Protein AF-A0A924CXY4-F1 (afdb_monomer)

Mean predicted aligned error: 6.24 Å

Sequ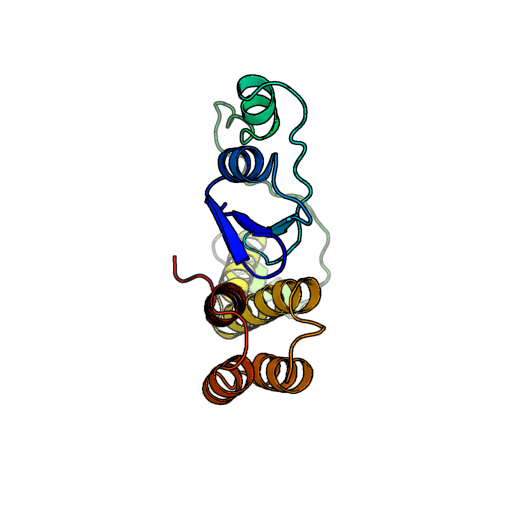ence (170 aa):
MIYTAFSGTRRIAQGTLADVALAVRSAPDVLVFAADGRVTDTDTRGSEAEIRARLAPPARGRGRPSLGVQPREVTMLPRQWDWLAQQPGGASAALRRLVDAARRSPEAEARAARETAYRFMAAIAGDLPGYEEALRALFAGDAVALVARTAGWPADVRDHALKLAKGSTE

pLDDT: mean 91.54, std 9.37, range [34.34, 98.19]

Solvent-accessible surface area (backbone atoms only — not comparable to full-atom values): 9816 Å² total; per-residue (Å²): 122,54,28,40,29,25,40,72,61,43,69,76,37,68,33,44,63,38,60,33,35,63,70,45,63,86,55,66,72,64,48,35,26,40,79,70,20,45,79,50,90,69,80,56,69,74,53,72,70,55,29,41,63,71,53,47,78,80,80,82,72,94,67,84,80,73,86,76,82,75,94,77,92,82,89,76,56,68,73,55,52,60,55,30,68,71,34,83,81,33,46,73,50,47,51,50,52,52,51,56,49,54,64,68,28,71,68,45,44,50,49,51,11,34,53,19,18,46,46,41,42,65,76,70,35,66,89,42,82,50,37,69,60,25,51,52,19,50,75,71,66,37,65,69,56,27,51,64,38,36,63,86,46,56,63,53,49,35,55,48,41,55,47,31,46,72,28,87,88,122

Secondary structure (DSSP, 8-state):
--EEEEETTEEEEEE-HHHHHHHTTT-SSEEEEPTTS-B------S-HHHHHHHHSPPP--SSSPP--PPP------HHHHHHHHTSTT-HHHHHHHHHHHHHTSHHHHHHHHHHHHHHHHHHHSTTSTTHHHHHHHHHHT-HHHHHHHHTTS-HHHHHHHHHHHT----

Structure (mmCIF, N/CA/C/O backbone):
data_AF-A0A924CXY4-F1
#
_entry.id   AF-A0A924CXY4-F1
#
loop_
_atom_site.group_PDB
_atom_site.id
_atom_site.type_symbol
_atom_site.label_atom_id
_atom_site.label_alt_id
_atom_site.label_comp_id
_atom_site.label_asym_id
_atom_site.label_entity_id
_atom_site.label_seq_id
_atom_site.pdbx_PDB_ins_code
_atom_site.Cartn_x
_atom_site.Cartn_y
_atom_site.Cartn_z
_atom_site.occupancy
_atom_site.B_iso_or_equiv
_atom_site.auth_seq_id
_atom_site.auth_comp_id
_atom_site.auth_asym_id
_atom_site.auth_atom_id
_atom_site.pdbx_PDB_model_num
ATOM 1 N N . MET A 1 1 ? -5.704 9.215 -4.678 1.00 80.69 1 MET A N 1
ATOM 2 C CA . MET A 1 1 ? -5.127 8.177 -3.799 1.00 80.69 1 MET A CA 1
ATOM 3 C C . MET A 1 1 ? -6.129 7.932 -2.689 1.00 80.69 1 MET A C 1
ATOM 5 O O . MET A 1 1 ? -6.626 8.913 -2.144 1.00 80.69 1 MET A O 1
ATOM 9 N N . ILE A 1 2 ? -6.484 6.671 -2.440 1.00 91.44 2 ILE A N 1
ATOM 10 C CA . ILE A 1 2 ? -7.460 6.292 -1.412 1.00 91.44 2 ILE A CA 1
ATOM 11 C C . ILE A 1 2 ? -6.718 6.048 -0.099 1.00 91.44 2 ILE A C 1
ATOM 13 O O . ILE A 1 2 ? -5.677 5.392 -0.088 1.00 91.44 2 ILE A O 1
ATOM 17 N N . TYR A 1 3 ? -7.280 6.564 0.987 1.00 95.38 3 TYR A N 1
ATOM 18 C CA . TYR A 1 3 ? -6.832 6.348 2.354 1.00 95.38 3 TYR A CA 1
ATOM 19 C C . TYR A 1 3 ? -7.913 5.597 3.120 1.00 95.38 3 TYR A C 1
ATOM 21 O O . TYR A 1 3 ? -9.100 5.779 2.848 1.00 95.38 3 TYR A O 1
ATOM 29 N N . THR A 1 4 ? -7.513 4.748 4.061 1.00 97.25 4 THR A N 1
ATOM 30 C CA . THR A 1 4 ? -8.434 3.987 4.914 1.00 97.25 4 THR A CA 1
ATOM 31 C C . THR A 1 4 ? -8.036 4.182 6.366 1.00 97.25 4 THR A C 1
ATOM 33 O O . THR A 1 4 ? -6.879 3.963 6.708 1.00 97.25 4 THR A O 1
ATOM 36 N N . ALA A 1 5 ? -8.976 4.589 7.212 1.00 97.25 5 ALA A N 1
ATOM 37 C CA . ALA A 1 5 ? -8.733 4.789 8.632 1.00 97.25 5 ALA A CA 1
ATOM 38 C C . ALA A 1 5 ? -9.380 3.708 9.489 1.00 97.25 5 ALA A C 1
ATOM 40 O O . ALA A 1 5 ? -10.532 3.321 9.259 1.00 97.25 5 ALA A O 1
ATOM 41 N N . PHE A 1 6 ? -8.646 3.298 10.515 1.00 97.56 6 PHE A N 1
ATOM 42 C CA . PHE A 1 6 ? -9.085 2.386 11.558 1.00 97.56 6 PHE A CA 1
ATOM 43 C C . PHE A 1 6 ? -8.958 3.056 12.924 1.00 97.56 6 PHE A C 1
ATOM 45 O O . PHE A 1 6 ? -8.001 3.788 13.148 1.00 97.56 6 PHE A O 1
ATOM 52 N N . SER A 1 7 ? -9.906 2.790 13.822 1.00 95.62 7 SER A N 1
ATOM 53 C CA . SER A 1 7 ? -9.766 3.028 15.264 1.00 95.62 7 SER A CA 1
ATOM 54 C C . SER A 1 7 ? -9.788 1.663 15.944 1.00 95.62 7 SER A C 1
ATOM 56 O O . SER A 1 7 ? -10.764 0.911 15.812 1.00 95.62 7 SER A O 1
ATOM 58 N N . GLY A 1 8 ? -8.663 1.289 16.558 1.00 94.12 8 GLY A N 1
ATOM 59 C CA . GLY A 1 8 ? -8.402 -0.101 16.931 1.00 94.12 8 GLY A CA 1
ATOM 60 C C . GLY A 1 8 ? -8.545 -1.027 15.718 1.00 94.12 8 GLY A C 1
ATOM 61 O O . GLY A 1 8 ? -7.825 -0.889 14.737 1.00 94.12 8 GLY A O 1
ATOM 62 N N . THR A 1 9 ? -9.512 -1.945 15.756 1.00 95.00 9 THR A N 1
ATOM 63 C CA . THR A 1 9 ? -9.760 -2.938 14.692 1.00 95.00 9 THR A CA 1
ATOM 64 C C . THR A 1 9 ? -10.973 -2.623 13.813 1.00 95.00 9 THR A C 1
ATOM 66 O O . THR A 1 9 ? -11.314 -3.404 12.924 1.00 95.00 9 THR A O 1
ATOM 69 N N . ARG A 1 10 ? -11.636 -1.481 14.030 1.00 95.81 10 ARG A N 1
ATOM 70 C CA . ARG A 1 10 ? -12.815 -1.064 13.264 1.00 95.81 10 ARG A CA 1
ATOM 71 C C . ARG A 1 10 ? -12.432 -0.034 12.212 1.00 95.81 10 ARG A C 1
ATOM 73 O O . ARG A 1 10 ? -11.793 0.966 12.533 1.00 95.81 10 ARG A O 1
ATOM 80 N N . ARG A 1 11 ? -12.885 -0.226 10.974 1.00 96.81 11 ARG A N 1
ATOM 81 C CA . ARG A 1 11 ? -12.736 0.770 9.909 1.00 96.81 11 ARG A CA 1
ATOM 82 C C . ARG A 1 11 ? -13.743 1.897 10.129 1.00 96.81 11 ARG A C 1
ATOM 84 O O . ARG A 1 11 ? -14.943 1.651 10.227 1.00 96.81 11 ARG A O 1
ATOM 91 N N . ILE A 1 12 ? -13.259 3.136 10.170 1.00 96.12 12 ILE A N 1
ATOM 92 C CA . ILE A 1 12 ? -14.081 4.323 10.465 1.00 96.12 12 ILE A CA 1
ATOM 93 C C . ILE A 1 12 ? -14.256 5.257 9.267 1.00 96.12 12 ILE A C 1
ATOM 95 O O . ILE A 1 12 ? -15.263 5.954 9.189 1.00 96.12 12 ILE A O 1
ATOM 99 N N . ALA A 1 13 ? -13.325 5.252 8.309 1.00 95.81 13 ALA A N 1
ATOM 100 C CA . ALA A 1 13 ? -13.436 6.057 7.095 1.00 95.81 13 ALA A CA 1
ATOM 101 C C . ALA A 1 13 ? -12.620 5.469 5.939 1.00 95.81 13 ALA A C 1
ATOM 103 O O . ALA A 1 13 ? -11.618 4.781 6.146 1.00 95.81 13 ALA A O 1
ATOM 104 N N . GLN A 1 14 ? -13.031 5.774 4.710 1.00 95.44 14 GLN A N 1
ATOM 105 C CA . GLN A 1 14 ? -12.257 5.507 3.503 1.00 95.44 14 GLN A CA 1
ATOM 106 C C . GLN A 1 14 ? -12.545 6.590 2.464 1.00 95.44 14 GLN A C 1
ATOM 108 O O . GLN A 1 14 ? -13.707 6.900 2.215 1.00 95.44 14 GLN A O 1
ATOM 113 N N . GLY A 1 15 ? -11.510 7.163 1.853 1.00 94.31 15 GLY A N 1
ATOM 114 C CA . GLY A 1 15 ? -11.694 8.245 0.888 1.00 94.31 15 GLY A CA 1
ATOM 115 C C . GLY A 1 15 ? -10.425 9.035 0.609 1.00 94.31 15 GLY A C 1
ATOM 116 O O . GLY A 1 15 ? -9.319 8.490 0.627 1.00 94.31 15 GLY A O 1
ATOM 117 N N . THR A 1 16 ? -10.586 10.326 0.322 1.00 93.88 16 THR A N 1
ATOM 118 C CA . THR A 1 16 ? -9.448 11.241 0.193 1.00 93.88 16 THR A CA 1
ATOM 119 C C . THR A 1 16 ? -8.791 11.478 1.554 1.00 93.88 16 THR A C 1
ATOM 121 O O . THR A 1 16 ? -9.417 11.278 2.595 1.00 93.88 16 THR A O 1
ATOM 124 N N . LEU A 1 17 ? -7.534 11.936 1.562 1.00 93.31 17 LEU A N 1
ATOM 125 C CA . LEU A 1 17 ? -6.828 12.228 2.813 1.00 93.31 17 LEU A CA 1
ATOM 126 C C . LEU A 1 17 ? -7.567 13.275 3.655 1.00 93.31 17 LEU A C 1
ATOM 128 O O . LEU A 1 17 ? -7.644 13.136 4.869 1.00 93.31 17 LEU A O 1
ATOM 132 N N . ALA A 1 18 ? -8.143 14.292 3.006 1.00 92.94 18 ALA A N 1
ATOM 133 C CA . ALA A 1 18 ? -8.901 15.338 3.678 1.00 92.94 18 ALA A CA 1
ATOM 134 C C . ALA A 1 18 ? -10.188 14.797 4.317 1.00 92.94 18 ALA A C 1
ATOM 136 O O . ALA A 1 18 ? -10.459 15.093 5.477 1.00 92.94 18 ALA A O 1
ATOM 137 N N . ASP A 1 19 ? -10.955 13.976 3.595 1.00 93.62 19 ASP A N 1
ATOM 138 C CA . ASP A 1 19 ? -12.204 13.415 4.129 1.00 93.62 19 ASP A CA 1
ATOM 139 C C . ASP A 1 19 ? -11.930 12.444 5.280 1.00 93.62 19 ASP A C 1
ATOM 141 O O . ASP A 1 19 ? -12.625 12.468 6.294 1.00 93.62 19 ASP A O 1
ATOM 145 N N . VAL A 1 20 ? -10.873 11.635 5.157 1.00 95.38 20 VAL A N 1
ATOM 146 C CA . VAL A 1 20 ? -10.431 10.748 6.235 1.00 95.38 20 VAL A CA 1
ATOM 147 C C . VAL A 1 20 ? -9.973 11.561 7.447 1.00 95.38 20 VAL A C 1
ATOM 149 O O . VAL A 1 20 ? -10.456 11.304 8.543 1.00 95.38 20 VAL A O 1
ATOM 152 N N . ALA A 1 21 ? -9.127 12.579 7.270 1.00 94.31 21 ALA A N 1
ATOM 153 C CA . ALA A 1 21 ? -8.660 13.431 8.367 1.00 94.31 21 ALA A CA 1
ATOM 154 C C . ALA A 1 21 ? -9.818 14.096 9.135 1.00 94.31 21 ALA A C 1
ATOM 156 O O . ALA A 1 21 ? -9.786 14.184 10.361 1.00 94.31 21 ALA A O 1
ATOM 157 N N . LEU A 1 22 ? -10.868 14.528 8.432 1.00 93.75 22 LEU A N 1
ATOM 158 C CA . LEU A 1 22 ? -12.058 15.100 9.064 1.00 93.75 22 LEU A CA 1
ATOM 159 C C . LEU A 1 22 ? -12.874 14.050 9.823 1.00 93.75 22 LEU A C 1
ATOM 161 O O . LEU A 1 22 ? -13.321 14.320 10.936 1.00 93.75 22 LEU A O 1
ATOM 165 N N . ALA A 1 23 ? -13.027 12.851 9.258 1.00 92.94 23 ALA A N 1
ATOM 166 C CA . ALA A 1 23 ? -13.777 11.764 9.881 1.00 92.94 23 ALA A CA 1
ATOM 167 C C . ALA A 1 23 ? -13.110 11.217 11.155 1.00 92.94 23 ALA A C 1
ATOM 169 O O . ALA A 1 23 ? -13.802 10.735 12.048 1.00 92.94 23 ALA A O 1
ATOM 170 N N . VAL A 1 24 ? -11.779 11.299 11.258 1.00 93.94 24 VAL A N 1
ATOM 171 C CA . VAL A 1 24 ? -11.027 10.748 12.398 1.00 93.94 24 VAL A CA 1
ATOM 172 C C . VAL A 1 24 ? -10.712 11.758 13.501 1.00 93.94 24 VAL A C 1
ATOM 174 O O . VAL A 1 24 ? -10.116 11.390 14.508 1.00 93.94 24 VAL A O 1
ATOM 177 N N . ARG A 1 25 ? -11.119 13.024 13.352 1.00 89.25 25 ARG A N 1
ATOM 178 C CA . ARG A 1 25 ? -10.709 14.138 14.230 1.00 89.25 25 ARG A CA 1
ATOM 179 C C . ARG A 1 25 ? -10.974 13.913 15.723 1.00 89.25 25 ARG A C 1
ATOM 181 O O . ARG A 1 25 ? -10.226 14.425 16.548 1.00 89.25 25 ARG A O 1
ATOM 188 N N . SER A 1 26 ? -12.038 13.192 16.068 1.00 86.81 26 SER A N 1
ATOM 189 C CA . SER A 1 26 ? -12.433 12.891 17.451 1.00 86.81 26 SER A CA 1
ATOM 190 C C . SER A 1 26 ? -12.288 11.414 17.825 1.00 86.81 26 SER A C 1
ATOM 192 O O . SER A 1 26 ? -12.698 11.023 18.917 1.00 86.81 26 SER A O 1
ATOM 194 N N . ALA A 1 27 ? -11.743 10.585 16.933 1.00 88.56 27 ALA A N 1
ATOM 195 C CA . ALA A 1 27 ? -11.574 9.164 17.190 1.00 88.56 27 ALA A CA 1
ATOM 196 C C . ALA A 1 27 ? -10.259 8.914 17.955 1.00 88.56 27 ALA A C 1
ATOM 198 O O . ALA A 1 27 ? -9.225 9.471 17.582 1.00 88.56 27 ALA A O 1
ATOM 199 N N . PRO A 1 28 ? -10.269 8.088 19.015 1.00 87.94 28 PRO A N 1
ATOM 200 C CA . PRO A 1 28 ? -9.045 7.658 19.682 1.00 87.94 28 PRO A CA 1
ATOM 201 C C . PRO A 1 28 ? -8.317 6.581 18.862 1.00 87.94 28 PRO A C 1
ATOM 203 O O . PRO A 1 28 ? -8.938 5.872 18.062 1.00 87.94 28 PRO A O 1
ATOM 206 N N . ASP A 1 29 ? -7.007 6.452 19.092 1.00 89.25 29 ASP A N 1
ATOM 207 C CA . ASP A 1 29 ? -6.158 5.350 18.607 1.00 89.25 29 ASP A CA 1
ATOM 208 C C . ASP A 1 29 ? -6.313 5.056 17.107 1.00 89.25 29 ASP A C 1
ATOM 210 O O . ASP A 1 29 ? -6.605 3.934 16.679 1.00 89.25 29 ASP A O 1
ATOM 214 N N . VAL A 1 30 ? -6.170 6.110 16.300 1.00 94.81 30 VAL A N 1
ATOM 215 C CA . VAL A 1 30 ? -6.402 6.062 14.856 1.00 94.81 30 VAL A CA 1
ATOM 216 C C . VAL A 1 30 ? -5.133 5.694 14.098 1.00 94.81 30 VAL A C 1
ATOM 218 O O . VAL A 1 30 ? -4.092 6.328 14.258 1.00 94.81 30 VAL A O 1
ATOM 221 N N . LEU A 1 31 ? -5.263 4.745 13.172 1.00 96.56 31 LEU A N 1
ATOM 222 C CA . LEU A 1 31 ? -4.282 4.483 12.123 1.00 96.56 31 LEU A CA 1
ATOM 223 C C . LEU A 1 31 ? -4.883 4.815 10.757 1.00 96.56 31 LEU A C 1
ATOM 225 O O . LEU A 1 31 ? -5.909 4.253 10.364 1.00 96.56 31 LEU A O 1
ATOM 229 N N . VAL A 1 32 ? -4.232 5.712 10.014 1.00 96.94 32 VAL A N 1
ATOM 230 C CA . VAL A 1 32 ? -4.603 6.056 8.636 1.00 96.94 32 VAL A CA 1
ATOM 231 C C . VAL A 1 32 ? -3.628 5.391 7.676 1.00 96.94 32 VAL A C 1
ATOM 233 O O . VAL A 1 32 ? -2.440 5.694 7.684 1.00 96.94 32 VAL A O 1
ATOM 236 N N . PHE A 1 33 ? -4.126 4.507 6.820 1.00 96.94 33 PHE A N 1
ATOM 2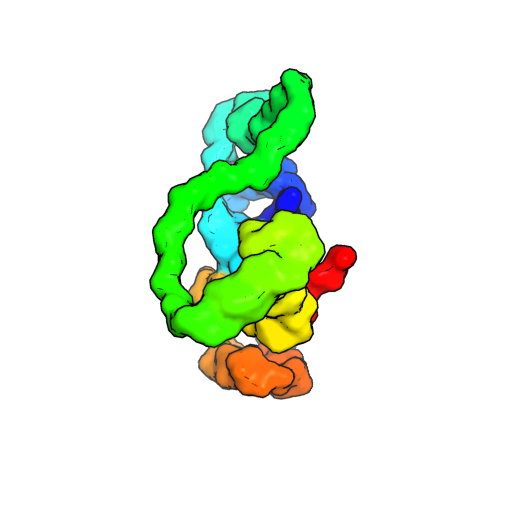37 C CA . PHE A 1 33 ? -3.333 3.795 5.824 1.00 96.94 33 PHE A CA 1
ATOM 238 C C . PHE A 1 33 ? -3.484 4.431 4.445 1.00 96.94 33 PHE A C 1
ATOM 240 O O . PHE A 1 33 ? -4.604 4.651 3.972 1.00 96.94 33 PHE A O 1
ATOM 247 N N . ALA A 1 34 ? -2.360 4.687 3.779 1.00 95.12 34 ALA A N 1
ATOM 248 C CA . ALA A 1 34 ? -2.322 4.988 2.355 1.00 95.12 34 ALA A CA 1
ATOM 249 C C . ALA A 1 34 ? -2.515 3.712 1.517 1.00 95.12 34 ALA A C 1
ATOM 251 O O . ALA A 1 34 ? -2.421 2.589 2.015 1.00 95.12 34 ALA A O 1
ATOM 252 N N . ALA A 1 35 ? -2.744 3.881 0.213 1.00 92.00 35 ALA A N 1
ATOM 253 C CA . ALA A 1 35 ? -2.969 2.768 -0.713 1.00 92.00 35 ALA A CA 1
ATOM 254 C C . ALA A 1 35 ? -1.800 1.762 -0.793 1.00 92.00 35 ALA A C 1
ATOM 256 O O . ALA A 1 35 ? -2.009 0.621 -1.188 1.00 92.00 35 ALA A O 1
ATOM 257 N N . ASP A 1 36 ? -0.581 2.160 -0.417 1.00 91.62 36 ASP A N 1
ATOM 258 C CA . ASP A 1 36 ? 0.603 1.293 -0.386 1.00 91.62 36 ASP A CA 1
ATOM 259 C C . ASP A 1 36 ? 0.786 0.539 0.948 1.00 91.62 36 ASP A C 1
ATOM 261 O O . ASP A 1 36 ? 1.785 -0.172 1.122 1.00 91.62 36 ASP A O 1
ATOM 265 N N . GLY A 1 37 ? -0.167 0.681 1.877 1.00 92.44 37 GLY A N 1
ATOM 266 C CA . GLY A 1 37 ? -0.178 0.041 3.191 1.00 92.44 37 GLY A CA 1
ATOM 267 C C . GLY A 1 37 ? 0.626 0.783 4.257 1.00 92.44 37 GLY A C 1
ATOM 268 O O . GLY A 1 37 ? 0.712 0.301 5.383 1.00 92.44 37 GLY A O 1
ATOM 269 N N . ARG A 1 38 ? 1.235 1.937 3.943 1.00 94.94 38 ARG A N 1
ATOM 270 C CA . ARG A 1 38 ? 1.953 2.740 4.943 1.00 94.94 38 ARG A CA 1
ATOM 271 C C . ARG A 1 38 ? 0.989 3.541 5.807 1.00 94.94 38 ARG A C 1
ATOM 273 O O . ARG A 1 38 ? 0.040 4.142 5.300 1.00 94.94 38 ARG A O 1
ATOM 280 N N . VAL A 1 39 ? 1.294 3.609 7.100 1.00 95.75 39 VAL A N 1
ATOM 281 C CA . VAL A 1 39 ? 0.632 4.537 8.017 1.00 95.75 39 VAL A CA 1
ATOM 282 C C . VAL A 1 39 ? 1.056 5.964 7.664 1.00 95.75 39 VAL A C 1
ATOM 284 O O . VAL A 1 39 ? 2.235 6.236 7.442 1.00 95.75 39 VAL A O 1
ATOM 287 N N . THR A 1 40 ? 0.081 6.859 7.568 1.00 93.56 40 THR A N 1
ATOM 288 C CA . THR A 1 40 ? 0.249 8.280 7.259 1.00 93.56 40 THR A CA 1
ATOM 289 C C . THR A 1 40 ? -0.238 9.099 8.444 1.00 93.56 40 THR A C 1
ATOM 291 O O . T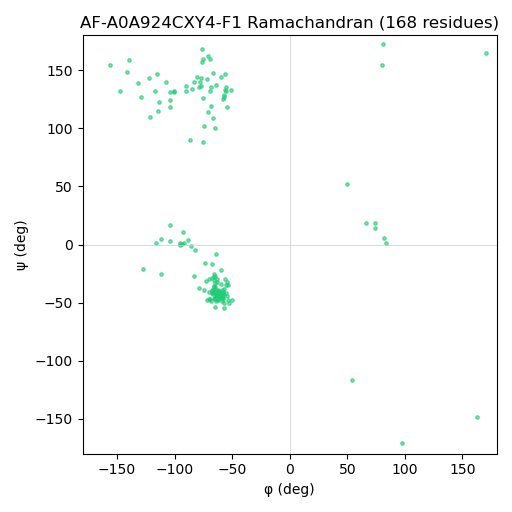HR A 1 40 ? -1.337 8.863 8.936 1.00 93.56 40 THR A O 1
ATOM 294 N N . ASP A 1 41 ? 0.559 10.071 8.879 1.00 88.94 41 ASP A N 1
ATOM 295 C CA . ASP A 1 41 ? 0.125 11.037 9.887 1.00 88.94 41 ASP A CA 1
ATOM 296 C C . ASP A 1 41 ? -0.804 12.086 9.256 1.00 88.94 41 ASP A C 1
ATOM 298 O O . ASP A 1 41 ? -0.550 12.588 8.154 1.00 88.94 41 ASP A O 1
ATOM 302 N N . THR A 1 42 ? -1.894 12.410 9.945 1.00 87.00 42 THR A N 1
ATOM 303 C CA . THR A 1 42 ? -2.898 13.373 9.489 1.00 87.00 42 THR A CA 1
ATOM 304 C C . THR A 1 42 ? -3.039 14.499 10.496 1.00 87.00 42 THR A C 1
ATOM 306 O O . THR A 1 42 ? -3.618 14.315 11.564 1.00 87.00 42 THR A O 1
ATOM 309 N N . ASP A 1 43 ? -2.579 15.695 10.123 1.00 87.62 43 ASP A N 1
ATOM 310 C CA . ASP A 1 43 ? -2.759 16.891 10.947 1.00 87.62 43 ASP A CA 1
ATOM 311 C C . ASP A 1 43 ? -4.214 17.385 10.885 1.00 87.62 43 ASP A C 1
ATOM 313 O O . ASP A 1 43 ? -4.629 18.049 9.927 1.00 87.62 43 ASP A O 1
ATOM 317 N N . THR A 1 44 ? -4.976 17.078 11.936 1.00 89.44 44 THR A N 1
ATOM 318 C CA . THR A 1 44 ? -6.393 17.435 12.110 1.00 89.44 44 THR A CA 1
ATOM 319 C C . THR A 1 44 ? -6.606 18.751 12.873 1.00 89.44 44 THR A C 1
ATOM 321 O O . THR A 1 44 ? -7.734 19.077 13.265 1.00 89.44 44 THR A O 1
ATOM 324 N N . ARG A 1 45 ? -5.542 19.538 13.098 1.00 88.44 45 ARG A N 1
ATOM 325 C CA . ARG A 1 45 ? -5.629 20.825 13.802 1.00 88.44 45 ARG A CA 1
ATOM 326 C C . ARG A 1 45 ? -6.204 21.919 12.904 1.00 88.44 45 ARG A C 1
ATOM 328 O O . ARG A 1 45 ? -5.862 22.021 11.720 1.00 88.44 45 ARG A O 1
ATOM 335 N N . GLY A 1 46 ? -7.002 22.785 13.526 1.00 91.69 46 GLY A N 1
ATOM 336 C CA . GLY A 1 46 ? -7.680 23.909 12.880 1.00 91.69 46 GLY A CA 1
ATOM 337 C C . GLY A 1 46 ? -9.134 23.612 12.511 1.00 91.69 46 GLY A C 1
ATOM 338 O O . GLY A 1 46 ? -9.716 22.606 12.929 1.00 91.69 46 GLY A O 1
ATOM 339 N N . SER A 1 47 ? -9.722 24.536 11.763 1.00 92.75 47 SER A N 1
ATOM 340 C CA . SER A 1 47 ? -11.041 24.433 11.141 1.00 92.75 47 SER A CA 1
ATOM 341 C C . SER A 1 47 ? -11.044 23.438 9.976 1.00 92.75 47 SER A C 1
ATOM 343 O O . SER A 1 47 ? -10.002 23.109 9.408 1.00 92.75 47 SER A O 1
ATOM 345 N N . GLU A 1 48 ? -12.231 22.983 9.568 1.00 92.06 48 GLU A N 1
ATOM 346 C CA . GLU A 1 48 ? -12.376 22.101 8.403 1.00 92.06 48 GLU A CA 1
ATOM 347 C C . GLU A 1 48 ? -11.759 22.710 7.133 1.00 92.06 48 GLU A C 1
ATOM 349 O O . GLU A 1 48 ? -11.068 22.016 6.387 1.00 92.06 48 GLU A O 1
ATOM 354 N N . ALA A 1 49 ? -11.953 24.013 6.912 1.00 92.00 49 ALA A N 1
ATOM 355 C CA . ALA A 1 49 ? -11.398 24.712 5.757 1.00 92.00 49 ALA A CA 1
ATOM 356 C C . ALA A 1 49 ? -9.859 24.681 5.748 1.00 92.00 49 ALA A C 1
ATOM 358 O O . ALA A 1 49 ? -9.255 24.424 4.706 1.00 92.00 49 ALA A O 1
ATOM 359 N N . GLU A 1 50 ? -9.223 24.880 6.906 1.00 92.38 50 GLU A N 1
ATOM 360 C CA . GLU A 1 50 ? -7.761 24.831 7.043 1.00 92.38 50 GLU A CA 1
ATOM 361 C C . GLU A 1 50 ? -7.211 23.420 6.811 1.00 92.38 50 GLU A C 1
ATOM 363 O O . GLU A 1 50 ? -6.205 23.257 6.120 1.00 92.38 50 GLU A O 1
ATOM 368 N N . ILE A 1 51 ? -7.891 22.393 7.332 1.00 92.19 51 ILE A N 1
ATOM 369 C CA . ILE A 1 51 ? -7.520 20.987 7.119 1.00 92.19 51 ILE A CA 1
ATOM 370 C C . ILE A 1 51 ? -7.606 20.638 5.629 1.00 92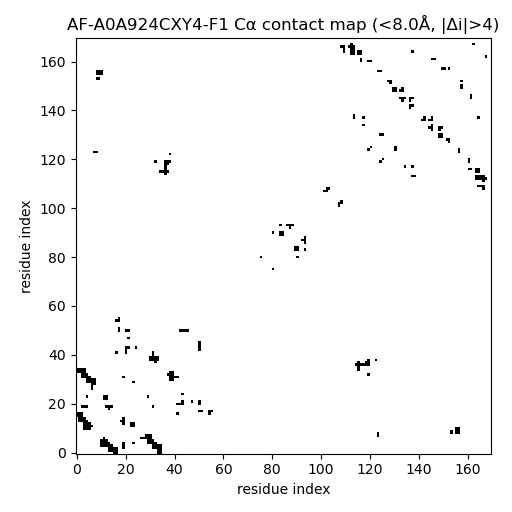.19 51 ILE A C 1
ATOM 372 O O . ILE A 1 51 ? -6.659 20.091 5.061 1.00 92.19 51 ILE A O 1
ATOM 376 N N . ARG A 1 52 ? -8.712 20.998 4.965 1.00 92.25 52 ARG A N 1
ATOM 377 C CA . ARG A 1 52 ? -8.896 20.745 3.528 1.00 92.25 52 ARG A CA 1
ATOM 378 C C . ARG A 1 52 ? -7.851 21.466 2.684 1.00 92.25 52 ARG A C 1
ATOM 380 O O . ARG A 1 52 ? -7.318 20.858 1.764 1.00 92.25 52 ARG A O 1
ATOM 387 N N . ALA A 1 53 ? -7.531 22.719 3.003 1.00 89.81 53 ALA A N 1
ATOM 388 C CA . 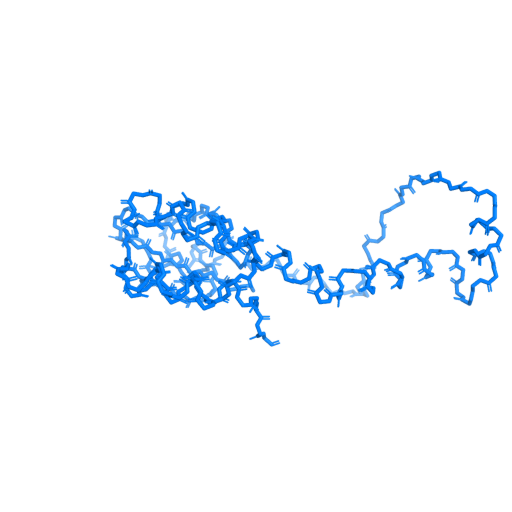ALA A 1 53 ? -6.501 23.473 2.292 1.00 89.81 53 ALA A CA 1
ATOM 389 C C . ALA A 1 53 ? -5.110 22.836 2.443 1.00 89.81 53 ALA A C 1
ATOM 391 O O . ALA A 1 53 ? -4.373 22.736 1.464 1.00 89.81 53 ALA A O 1
ATOM 392 N N . ARG A 1 54 ? -4.767 22.356 3.647 1.00 90.94 54 ARG A N 1
ATOM 393 C CA . ARG A 1 54 ? -3.479 21.704 3.941 1.00 90.94 54 ARG A CA 1
ATOM 394 C C . ARG A 1 54 ? -3.321 20.356 3.239 1.00 90.94 54 ARG A C 1
ATOM 396 O O . ARG A 1 54 ? -2.229 20.026 2.790 1.00 90.94 54 ARG A O 1
ATOM 403 N N . LEU A 1 55 ? -4.399 19.577 3.176 1.00 90.19 55 LEU A N 1
ATOM 404 C CA . LEU A 1 55 ? -4.401 18.216 2.631 1.00 90.19 55 LEU A CA 1
ATOM 405 C C . LEU A 1 55 ? -4.824 18.159 1.156 1.00 90.19 55 LEU A C 1
ATOM 407 O O . LEU A 1 55 ? -4.906 17.072 0.578 1.00 90.19 55 LEU A O 1
ATOM 411 N N . ALA A 1 56 ? -5.100 19.310 0.536 1.00 83.62 56 ALA A N 1
ATOM 412 C CA . ALA A 1 56 ? -5.415 19.382 -0.878 1.00 83.62 56 ALA A CA 1
ATOM 413 C C . ALA A 1 56 ? -4.201 18.941 -1.713 1.00 83.62 56 ALA A C 1
ATOM 415 O O . ALA A 1 56 ? -3.067 19.339 -1.428 1.00 83.62 56 ALA A O 1
ATOM 416 N N . PRO A 1 57 ? -4.408 18.143 -2.775 1.00 75.81 57 PRO A N 1
ATOM 417 C CA . PRO A 1 57 ? -3.330 17.833 -3.696 1.00 75.81 57 PRO A CA 1
ATOM 418 C C . PRO A 1 57 ? -2.799 19.133 -4.323 1.00 75.81 57 PRO A C 1
ATOM 420 O O . PRO A 1 57 ? -3.588 20.042 -4.604 1.00 75.81 57 PRO A O 1
ATOM 423 N N . PRO A 1 58 ? -1.483 19.229 -4.583 1.00 73.62 58 PRO A N 1
ATOM 424 C CA . PRO A 1 58 ? -0.908 20.419 -5.189 1.00 73.62 58 PRO A CA 1
ATOM 425 C C . PRO A 1 58 ? -1.602 20.714 -6.522 1.00 73.62 58 PRO A C 1
ATOM 427 O O . PRO A 1 58 ? -1.800 19.817 -7.350 1.00 73.62 58 PRO A O 1
ATOM 430 N N . ALA A 1 59 ? -1.978 21.977 -6.728 1.00 71.81 59 ALA A N 1
ATOM 431 C CA . ALA A 1 59 ? -2.604 22.409 -7.968 1.00 71.81 59 ALA A CA 1
ATOM 432 C C . ALA A 1 59 ? -1.672 22.090 -9.148 1.00 71.81 59 ALA A C 1
ATOM 434 O O . ALA A 1 59 ? -0.508 22.495 -9.169 1.00 71.81 59 ALA A O 1
ATOM 435 N N . ARG A 1 60 ? -2.174 21.351 -10.144 1.00 69.06 60 ARG A N 1
ATOM 436 C CA . ARG A 1 60 ? -1.418 21.078 -11.372 1.00 69.06 60 ARG A CA 1
ATOM 437 C C . ARG A 1 60 ? -1.237 22.402 -12.117 1.00 69.06 60 ARG A C 1
ATOM 439 O O . ARG A 1 60 ? -2.205 22.956 -12.633 1.00 69.06 60 ARG A O 1
ATOM 446 N N . GLY A 1 61 ? -0.011 22.924 -12.133 1.00 69.38 61 GLY A N 1
ATOM 447 C CA . GLY A 1 61 ? 0.327 24.149 -12.858 1.00 69.38 61 GLY A CA 1
ATOM 448 C C . GLY A 1 61 ? -0.028 24.044 -14.345 1.00 69.38 61 GLY A C 1
ATOM 449 O O . GLY A 1 61 ? 0.035 22.967 -14.939 1.00 69.38 61 GLY A O 1
ATOM 450 N N . ARG A 1 62 ? -0.419 25.168 -14.956 1.00 63.44 62 ARG A N 1
ATOM 451 C CA . ARG A 1 62 ? -0.736 25.240 -16.390 1.00 63.44 62 ARG A CA 1
ATOM 452 C C . ARG A 1 62 ? 0.565 25.117 -17.196 1.00 63.44 62 ARG A C 1
ATOM 454 O O . ARG A 1 62 ? 1.411 26.000 -17.121 1.00 63.44 62 ARG A O 1
ATOM 461 N N . GLY A 1 63 ? 0.727 24.031 -17.952 1.00 73.31 63 GLY A N 1
ATOM 462 C CA . GLY A 1 63 ? 1.888 23.802 -18.819 1.00 73.31 63 GLY A CA 1
ATOM 463 C C . GLY A 1 63 ? 1.937 22.381 -19.386 1.00 73.31 63 GLY A C 1
ATOM 464 O O . GLY A 1 63 ? 1.237 21.491 -18.901 1.00 73.31 63 GLY A O 1
ATOM 465 N N . ARG A 1 64 ? 2.766 22.156 -20.419 1.00 72.44 64 ARG A N 1
ATOM 466 C CA . ARG A 1 64 ? 3.061 20.799 -20.915 1.00 72.44 64 ARG A CA 1
ATOM 467 C C . ARG A 1 64 ? 3.618 19.985 -19.741 1.00 72.44 64 ARG A C 1
ATOM 469 O O . ARG A 1 64 ? 4.589 20.444 -19.138 1.00 72.44 64 ARG A O 1
ATOM 476 N N . PRO A 1 65 ? 3.058 18.804 -19.419 1.00 68.06 65 PRO A N 1
ATOM 477 C CA . PRO A 1 65 ? 3.597 17.971 -18.357 1.00 68.06 65 PRO A CA 1
ATOM 478 C C . PRO A 1 65 ? 5.078 17.712 -18.626 1.00 68.06 65 PRO A C 1
ATOM 480 O O . PRO A 1 65 ? 5.443 17.157 -19.665 1.00 68.06 65 PRO A O 1
ATOM 483 N N . SER A 1 66 ? 5.935 18.156 -17.707 1.00 63.66 66 SER A N 1
ATOM 484 C CA . SER A 1 66 ? 7.318 17.699 -17.676 1.00 63.66 66 SER A CA 1
ATOM 485 C C . SER A 1 66 ? 7.279 16.172 -17.589 1.00 63.66 66 SER A C 1
ATOM 487 O O . SER A 1 66 ? 6.538 15.615 -16.779 1.00 63.66 66 SER A O 1
ATOM 489 N N . LEU A 1 67 ? 8.066 15.482 -18.421 1.00 67.19 67 LEU A N 1
ATOM 490 C CA . LEU A 1 67 ? 8.207 14.024 -18.321 1.00 67.19 67 LEU A CA 1
ATOM 491 C C . LEU A 1 67 ? 8.850 13.592 -16.988 1.00 67.19 67 LEU A C 1
ATOM 493 O O . LEU A 1 67 ? 8.917 12.398 -16.717 1.00 67.19 67 LEU A O 1
ATOM 497 N N . GLY A 1 68 ? 9.348 14.535 -16.178 1.00 77.12 68 GLY A N 1
ATOM 498 C CA . GLY A 1 68 ? 9.965 14.255 -14.884 1.00 77.12 68 GLY A CA 1
ATOM 499 C C . GLY A 1 68 ? 11.274 13.471 -14.983 1.00 77.12 68 GLY A C 1
ATOM 500 O O . GLY A 1 68 ? 11.682 12.859 -14.000 1.00 77.12 68 GLY A O 1
ATOM 501 N N . VAL A 1 69 ? 11.922 13.447 -16.157 1.00 79.56 69 VAL A N 1
ATOM 502 C CA . VAL A 1 69 ? 13.151 12.670 -16.368 1.00 79.56 69 VAL A CA 1
ATOM 503 C C . VAL A 1 69 ? 14.284 13.290 -15.560 1.00 79.56 69 VAL A C 1
ATOM 505 O O . VAL A 1 69 ? 14.660 14.436 -15.793 1.00 79.56 69 VAL A O 1
ATOM 508 N N . GLN A 1 70 ? 14.841 12.518 -14.631 1.00 85.19 70 GLN A N 1
ATOM 509 C CA . GLN A 1 70 ? 16.071 12.861 -13.924 1.00 85.19 70 GLN A CA 1
ATOM 510 C C . GLN A 1 70 ? 17.215 12.022 -14.504 1.00 85.19 70 GLN A C 1
ATOM 512 O O . GLN A 1 70 ? 17.094 10.793 -14.519 1.00 85.19 70 GLN A O 1
ATOM 517 N N . PRO A 1 71 ? 18.309 12.635 -14.988 1.00 83.56 71 PRO A N 1
ATOM 518 C CA . PRO A 1 71 ? 19.455 11.877 -15.468 1.00 83.56 71 PRO A CA 1
ATOM 519 C C . PRO A 1 71 ? 20.148 11.169 -14.297 1.00 83.56 71 PRO A C 1
ATOM 521 O O . PRO A 1 71 ? 20.354 11.744 -13.227 1.00 83.56 71 PRO A O 1
ATOM 524 N N . ARG A 1 72 ? 20.486 9.897 -14.508 1.00 86.56 72 ARG A N 1
ATOM 525 C CA . ARG A 1 72 ? 21.270 9.048 -13.604 1.00 86.56 72 ARG A CA 1
ATOM 526 C C . ARG A 1 72 ? 22.204 8.193 -14.458 1.00 86.56 72 ARG A C 1
ATOM 528 O O . ARG A 1 72 ? 21.847 7.840 -15.581 1.00 86.56 72 ARG A O 1
ATOM 535 N N . GLU A 1 73 ? 23.375 7.864 -13.930 1.00 93.31 73 GLU A N 1
ATOM 536 C CA . GLU A 1 73 ? 24.342 7.003 -14.614 1.00 93.31 73 GLU A CA 1
ATOM 537 C C . GLU A 1 73 ? 24.003 5.521 -14.401 1.00 93.31 73 GLU A C 1
ATOM 539 O O . GLU A 1 73 ? 23.603 5.113 -13.310 1.00 93.31 73 GLU A O 1
ATOM 544 N N . VAL A 1 74 ? 24.158 4.713 -15.454 1.00 92.44 74 VAL A N 1
ATOM 545 C CA . VAL A 1 74 ? 24.002 3.252 -15.415 1.00 92.44 74 VAL A CA 1
ATOM 546 C C . VAL A 1 74 ? 25.189 2.597 -16.109 1.00 92.44 74 VAL A C 1
ATOM 548 O O . VAL A 1 74 ? 25.634 3.053 -17.160 1.00 92.44 74 VAL A O 1
ATOM 551 N N . THR A 1 75 ? 25.695 1.512 -15.529 1.00 95.00 75 THR A N 1
ATOM 552 C CA . THR A 1 75 ? 26.757 0.699 -16.136 1.00 95.00 75 THR A CA 1
ATOM 553 C C . THR A 1 75 ? 26.144 -0.573 -16.705 1.00 95.00 75 THR A C 1
ATOM 555 O O . THR A 1 75 ? 25.367 -1.243 -16.028 1.00 95.00 75 THR A O 1
ATOM 558 N N . MET A 1 76 ? 26.477 -0.904 -17.953 1.00 96.06 76 MET A N 1
ATOM 559 C CA . MET A 1 76 ? 25.936 -2.061 -18.670 1.00 96.06 76 MET A CA 1
ATOM 560 C C . MET A 1 76 ? 27.033 -2.752 -19.481 1.00 96.06 76 MET A C 1
ATOM 562 O O . MET A 1 76 ? 28.058 -2.152 -19.805 1.00 96.06 76 MET A O 1
ATOM 566 N N . LEU A 1 77 ? 26.811 -4.022 -19.818 1.00 97.81 77 LEU A N 1
ATOM 567 C CA . LEU A 1 77 ? 27.719 -4.785 -20.673 1.00 97.81 77 LEU A CA 1
ATOM 568 C C . LEU A 1 77 ? 27.722 -4.213 -22.103 1.00 97.81 77 LEU A C 1
ATOM 570 O O . LEU A 1 77 ? 26.656 -3.812 -22.574 1.00 97.81 77 LEU A O 1
ATOM 574 N N . PRO A 1 78 ? 28.849 -4.272 -22.843 1.00 97.25 78 PRO A N 1
ATOM 575 C CA . PRO A 1 78 ? 28.924 -3.773 -24.222 1.00 97.25 78 PRO A CA 1
ATOM 576 C C . PRO A 1 78 ? 27.789 -4.290 -25.119 1.00 97.25 78 PRO A C 1
ATOM 578 O O . PRO A 1 78 ? 27.044 -3.503 -25.689 1.00 97.25 78 PRO A O 1
ATOM 581 N N . ARG A 1 79 ? 27.524 -5.605 -25.089 1.00 97.56 79 ARG A N 1
ATOM 582 C CA . ARG A 1 79 ? 26.420 -6.236 -25.839 1.00 97.56 79 ARG A CA 1
ATOM 583 C C . ARG A 1 79 ? 25.030 -5.649 -25.547 1.00 97.56 79 ARG A C 1
ATOM 585 O O . ARG A 1 79 ? 24.139 -5.710 -26.387 1.00 97.56 79 ARG A O 1
ATOM 592 N N . GLN A 1 80 ? 24.813 -5.136 -24.335 1.00 97.12 80 GLN A N 1
ATOM 593 C CA . GLN A 1 80 ? 23.541 -4.522 -23.951 1.00 97.12 80 GLN A CA 1
ATOM 594 C C . GLN A 1 80 ? 23.437 -3.105 -24.515 1.00 97.12 80 GLN A C 1
ATOM 596 O O . GLN A 1 80 ? 22.363 -2.718 -24.968 1.00 97.12 80 GLN A O 1
ATOM 601 N N . TRP A 1 81 ? 24.546 -2.360 -24.537 1.00 96.19 81 TRP A N 1
ATOM 602 C CA . TRP A 1 81 ? 24.611 -1.068 -25.215 1.00 96.19 81 TRP A CA 1
ATOM 603 C C . TRP A 1 81 ? 24.395 -1.206 -26.719 1.00 96.19 81 TRP A C 1
ATOM 605 O O . TRP A 1 81 ? 23.579 -0.467 -27.268 1.00 96.19 81 TRP A O 1
ATOM 615 N N . ASP A 1 82 ? 25.025 -2.197 -27.353 1.00 96.69 82 ASP A N 1
ATOM 616 C CA . ASP A 1 82 ? 24.840 -2.480 -28.781 1.00 96.69 82 ASP A CA 1
ATOM 617 C C . ASP A 1 82 ? 23.369 -2.762 -29.106 1.00 96.69 82 ASP A C 1
ATOM 619 O O . ASP A 1 82 ? 22.827 -2.256 -30.091 1.00 96.69 82 ASP A O 1
ATOM 623 N N . TRP A 1 83 ? 22.690 -3.537 -28.255 1.00 96.75 83 TRP A N 1
ATOM 624 C CA . TRP A 1 83 ? 21.262 -3.809 -28.405 1.00 96.75 83 TRP A CA 1
ATOM 625 C C . TRP A 1 83 ? 20.395 -2.561 -28.174 1.00 96.75 83 TRP A C 1
ATOM 627 O O . TRP A 1 83 ? 19.446 -2.329 -28.927 1.00 96.75 83 TRP A O 1
ATOM 637 N N . LEU A 1 84 ? 20.711 -1.740 -27.162 1.00 96.69 84 LEU A N 1
ATOM 638 C CA . LEU A 1 84 ? 19.988 -0.499 -26.855 1.00 96.69 84 LEU A CA 1
ATOM 639 C C . LEU A 1 84 ? 20.118 0.546 -27.970 1.00 96.69 84 LEU A C 1
ATOM 641 O O . LEU A 1 84 ? 19.151 1.259 -28.247 1.00 96.69 84 LEU A O 1
ATOM 645 N N . ALA A 1 85 ? 21.282 0.626 -28.618 1.00 94.25 85 ALA A N 1
ATOM 646 C CA . ALA A 1 85 ? 21.543 1.537 -29.731 1.00 94.25 85 ALA A CA 1
ATOM 647 C C . ALA A 1 85 ? 20.685 1.223 -30.970 1.00 94.25 85 ALA A C 1
ATOM 649 O O . ALA A 1 85 ? 20.347 2.126 -31.729 1.00 94.25 85 ALA A O 1
ATOM 650 N N . GLN A 1 86 ? 20.280 -0.038 -31.141 1.00 96.00 86 GLN A N 1
ATOM 651 C CA . GLN A 1 86 ? 19.428 -0.487 -32.249 1.00 96.00 86 GLN A CA 1
ATOM 652 C C . GLN A 1 86 ? 17.928 -0.243 -32.003 1.00 96.00 86 GLN A C 1
ATOM 654 O O . GLN A 1 86 ? 17.106 -0.503 -32.882 1.00 96.00 86 GLN A O 1
ATOM 659 N N . GLN A 1 87 ? 17.532 0.239 -30.818 1.00 96.94 87 GLN A N 1
ATOM 660 C CA . GLN A 1 87 ? 16.120 0.380 -30.470 1.00 96.94 87 GLN A CA 1
ATOM 661 C C . GLN A 1 87 ? 15.477 1.623 -31.107 1.00 96.94 87 GLN A C 1
ATOM 663 O O . GLN A 1 87 ? 16.010 2.731 -30.982 1.00 96.94 87 GLN A O 1
ATOM 668 N N . PRO A 1 88 ? 14.263 1.500 -31.675 1.00 91.06 88 PRO A N 1
ATOM 669 C CA . PRO A 1 88 ? 13.483 2.654 -32.105 1.00 91.06 88 PRO A CA 1
ATOM 670 C C . PRO A 1 88 ? 13.233 3.625 -30.939 1.00 91.06 88 PRO A C 1
ATOM 672 O O . PRO A 1 88 ? 12.767 3.225 -29.866 1.00 91.06 88 PRO A O 1
ATOM 675 N N . GLY A 1 89 ? 13.549 4.907 -31.145 1.00 91.12 89 GLY A N 1
ATOM 676 C CA . GLY A 1 89 ? 13.434 5.952 -30.118 1.00 91.12 89 GLY A CA 1
ATOM 677 C C . GLY A 1 89 ? 14.606 6.026 -29.127 1.00 91.12 89 GLY A C 1
ATOM 678 O O . GLY A 1 89 ? 14.547 6.821 -28.187 1.00 91.12 89 GLY A O 1
ATOM 679 N N . GLY A 1 90 ? 15.662 5.231 -29.333 1.00 93.88 90 GLY A N 1
ATOM 680 C CA . GLY A 1 90 ? 16.910 5.270 -28.570 1.00 93.88 90 GLY A CA 1
ATOM 681 C C . GLY A 1 90 ? 16.869 4.543 -27.221 1.00 93.88 90 GLY A C 1
ATOM 682 O O . GLY A 1 90 ? 15.817 4.113 -26.731 1.00 93.88 90 GLY A O 1
ATOM 683 N N . ALA A 1 91 ? 18.043 4.444 -26.589 1.00 93.88 91 ALA A N 1
ATOM 684 C CA . ALA A 1 91 ? 18.263 3.680 -25.359 1.00 93.88 91 ALA A CA 1
ATOM 685 C C . ALA A 1 91 ? 17.287 4.058 -24.230 1.00 93.88 91 ALA A C 1
ATOM 687 O O . ALA A 1 91 ? 16.636 3.192 -23.648 1.00 93.88 91 ALA A O 1
ATOM 688 N N . SER A 1 92 ? 17.105 5.354 -23.961 1.00 91.12 92 SER A N 1
ATOM 689 C CA . SER A 1 92 ? 16.236 5.830 -22.875 1.00 91.12 92 SER A CA 1
ATOM 690 C C . SER A 1 92 ? 14.753 5.502 -23.090 1.00 91.12 92 SER A C 1
ATOM 692 O O . SER A 1 92 ? 14.009 5.323 -22.126 1.00 91.12 92 SER A O 1
ATOM 694 N N . ALA A 1 93 ? 14.275 5.438 -24.337 1.00 91.62 93 ALA A N 1
ATOM 695 C CA . ALA A 1 93 ? 12.900 5.024 -24.622 1.00 91.62 93 ALA A CA 1
ATOM 696 C C . ALA A 1 93 ? 12.721 3.510 -24.451 1.00 91.62 93 ALA A C 1
ATOM 698 O O . ALA A 1 93 ? 11.704 3.072 -23.914 1.00 91.62 93 ALA A O 1
ATOM 699 N N . ALA A 1 94 ? 13.711 2.716 -24.864 1.00 95.00 94 ALA A N 1
ATOM 700 C CA . ALA A 1 94 ? 13.704 1.271 -24.663 1.00 95.00 94 ALA A CA 1
ATOM 701 C C . ALA A 1 94 ? 13.763 0.890 -23.178 1.00 95.00 94 ALA A C 1
ATOM 703 O O . ALA A 1 94 ? 12.937 0.101 -22.724 1.00 95.00 94 ALA A O 1
ATOM 704 N N . LEU A 1 95 ? 14.664 1.507 -22.406 1.00 93.81 95 LEU A N 1
ATOM 705 C CA . LEU A 1 95 ? 14.786 1.272 -20.965 1.00 93.81 95 LEU A CA 1
ATOM 706 C C . LEU A 1 95 ? 13.489 1.599 -20.223 1.00 93.81 95 LEU A C 1
ATOM 708 O O . LEU A 1 95 ? 13.043 0.795 -19.411 1.00 93.81 95 LEU A O 1
ATOM 712 N N . ARG A 1 96 ? 12.833 2.724 -20.541 1.00 92.06 96 ARG A N 1
ATOM 713 C CA . ARG A 1 96 ? 11.523 3.054 -19.952 1.00 92.06 96 ARG A CA 1
ATOM 714 C C . ARG A 1 96 ? 10.482 1.976 -20.235 1.00 92.06 96 ARG A C 1
ATOM 716 O O . ARG A 1 96 ? 9.841 1.514 -19.302 1.00 92.06 96 ARG A O 1
ATOM 723 N N . ARG A 1 97 ? 10.369 1.509 -21.484 1.00 92.88 97 ARG A N 1
ATOM 724 C CA . ARG A 1 97 ? 9.432 0.431 -21.846 1.00 92.88 97 ARG A CA 1
ATOM 725 C C . ARG A 1 97 ? 9.728 -0.872 -21.103 1.00 92.88 97 ARG A C 1
ATOM 727 O O . ARG A 1 97 ? 8.793 -1.504 -20.625 1.00 92.88 97 ARG A O 1
ATOM 734 N N . LEU A 1 98 ? 11.000 -1.257 -20.987 1.00 94.56 98 LEU A N 1
ATOM 735 C CA . LEU A 1 98 ? 11.411 -2.456 -20.247 1.00 94.56 98 LEU A CA 1
ATOM 736 C C . LEU A 1 98 ? 11.077 -2.343 -18.756 1.00 94.56 98 LEU A C 1
ATOM 738 O O . LEU A 1 98 ? 10.516 -3.273 -18.184 1.00 94.56 98 LEU A O 1
ATOM 742 N N . VAL A 1 99 ? 11.367 -1.194 -18.140 1.00 93.81 99 VAL A N 1
ATOM 743 C CA . VAL A 1 99 ? 11.018 -0.922 -16.740 1.00 93.81 99 VAL A CA 1
ATOM 744 C C . VAL A 1 99 ? 9.504 -0.941 -16.549 1.00 93.81 99 VAL A C 1
ATOM 746 O O . VAL A 1 99 ? 9.017 -1.591 -15.630 1.00 93.81 99 VAL A O 1
ATOM 749 N N . ASP A 1 100 ? 8.745 -0.279 -17.421 1.00 92.50 100 ASP A N 1
ATOM 750 C CA . ASP A 1 100 ? 7.285 -0.233 -17.330 1.00 92.50 100 ASP A CA 1
ATOM 751 C C . ASP A 1 100 ? 6.642 -1.607 -17.541 1.00 92.50 100 ASP A C 1
ATOM 753 O O . ASP A 1 100 ? 5.601 -1.878 -16.946 1.00 92.50 100 ASP A O 1
ATOM 757 N N . ALA A 1 101 ? 7.232 -2.462 -18.381 1.00 93.38 101 ALA A N 1
ATOM 758 C CA . ALA A 1 101 ? 6.797 -3.844 -18.564 1.00 93.38 101 ALA A CA 1
ATOM 759 C C . ALA A 1 101 ? 7.111 -4.691 -17.324 1.00 93.38 101 ALA A C 1
ATOM 761 O O . ALA A 1 101 ? 6.231 -5.375 -16.814 1.00 93.38 101 ALA A O 1
ATOM 762 N N . ALA A 1 102 ? 8.329 -4.590 -16.783 1.00 93.50 102 ALA A N 1
ATOM 763 C CA . ALA A 1 102 ? 8.721 -5.316 -15.577 1.00 93.50 102 ALA A CA 1
ATOM 764 C C . ALA A 1 102 ? 7.878 -4.908 -14.355 1.00 93.50 102 ALA A C 1
ATOM 766 O O . ALA A 1 102 ? 7.445 -5.765 -13.586 1.00 93.50 102 ALA A O 1
ATOM 767 N N . ARG A 1 103 ? 7.590 -3.608 -14.199 1.00 89.31 103 ARG A N 1
ATOM 768 C CA . ARG A 1 103 ? 6.755 -3.071 -13.109 1.00 89.31 103 ARG A CA 1
ATOM 769 C C . ARG A 1 103 ? 5.293 -3.512 -13.172 1.00 89.31 103 ARG A C 1
ATOM 771 O O . ARG A 1 103 ? 4.648 -3.510 -12.133 1.00 89.31 103 ARG A O 1
ATOM 778 N N . ARG A 1 104 ? 4.789 -3.848 -14.361 1.00 89.62 104 ARG A N 1
ATOM 779 C CA . ARG A 1 104 ? 3.416 -4.320 -14.614 1.00 89.62 104 ARG A CA 1
ATOM 780 C C . ARG A 1 104 ? 3.354 -5.831 -14.850 1.00 89.62 104 ARG A C 1
ATOM 782 O O . ARG A 1 104 ? 2.408 -6.332 -15.446 1.00 89.62 104 ARG A O 1
ATOM 789 N N . SER A 1 105 ? 4.404 -6.559 -14.466 1.00 93.50 105 SER A N 1
ATOM 790 C CA . SER A 1 105 ? 4.366 -8.019 -14.503 1.00 93.50 105 SER A CA 1
ATOM 791 C C . SER A 1 105 ? 3.453 -8.538 -13.386 1.00 93.50 105 SER A C 1
ATOM 793 O O . SER A 1 105 ? 3.482 -7.974 -12.286 1.00 93.50 105 SER A O 1
ATOM 795 N N . PRO A 1 106 ? 2.680 -9.615 -13.617 1.00 90.94 106 PRO A N 1
ATOM 796 C CA . PRO A 1 106 ? 1.843 -10.216 -12.579 1.00 90.94 106 PRO A CA 1
ATOM 797 C C . PRO A 1 106 ? 2.628 -10.571 -11.310 1.00 90.94 106 PRO A C 1
ATOM 799 O O . PRO A 1 106 ? 2.128 -10.420 -10.199 1.00 90.94 106 PRO A O 1
ATOM 802 N N . GLU A 1 107 ? 3.886 -10.993 -11.451 1.00 91.38 107 GLU A N 1
ATOM 803 C CA . GLU A 1 107 ? 4.775 -11.300 -10.332 1.00 91.38 107 GLU A CA 1
ATOM 804 C C . GLU A 1 107 ? 5.142 -10.049 -9.524 1.00 91.38 107 GLU A C 1
ATOM 806 O O . GLU A 1 107 ? 5.150 -10.093 -8.290 1.00 91.38 107 GLU A O 1
ATOM 811 N N . ALA A 1 108 ? 5.435 -8.928 -10.194 1.00 91.69 108 ALA A N 1
ATOM 812 C CA . ALA A 1 108 ? 5.712 -7.659 -9.524 1.00 91.69 108 ALA A CA 1
ATOM 813 C C . ALA A 1 108 ? 4.464 -7.104 -8.827 1.00 91.69 108 ALA A C 1
ATOM 815 O O . ALA A 1 108 ? 4.562 -6.634 -7.692 1.00 91.69 108 ALA A O 1
ATOM 816 N N . GLU A 1 109 ? 3.297 -7.202 -9.464 1.00 91.81 109 GLU A N 1
ATOM 817 C CA . GLU A 1 109 ? 2.016 -6.789 -8.886 1.00 91.81 109 GLU A CA 1
ATOM 818 C C . GLU A 1 109 ? 1.657 -7.638 -7.664 1.00 91.81 109 GLU A C 1
ATOM 820 O O . GLU A 1 109 ? 1.360 -7.092 -6.600 1.00 91.81 109 GLU A O 1
ATOM 825 N N . ALA A 1 110 ? 1.788 -8.964 -7.761 1.00 92.38 110 ALA A N 1
ATOM 826 C CA . ALA A 1 110 ? 1.572 -9.871 -6.639 1.00 92.38 110 ALA A CA 1
ATOM 827 C C . ALA A 1 110 ? 2.545 -9.591 -5.485 1.00 92.38 110 ALA A C 1
ATOM 829 O O . ALA A 1 110 ? 2.151 -9.612 -4.317 1.00 92.38 110 ALA A O 1
ATOM 830 N N . ARG A 1 111 ? 3.817 -9.293 -5.783 1.00 93.81 111 ARG A N 1
ATOM 831 C CA . ARG A 1 111 ? 4.799 -8.909 -4.760 1.00 93.81 111 ARG A CA 1
ATOM 832 C C . ARG A 1 111 ? 4.421 -7.599 -4.076 1.00 93.81 111 ARG A C 1
ATOM 834 O O . ARG A 1 111 ? 4.452 -7.536 -2.849 1.00 93.81 111 ARG A O 1
ATOM 841 N N . ALA A 1 112 ? 4.036 -6.583 -4.846 1.00 93.94 112 ALA A N 1
ATOM 842 C CA . ALA A 1 112 ? 3.610 -5.296 -4.309 1.00 93.94 112 ALA A CA 1
ATOM 843 C C . ALA A 1 112 ? 2.356 -5.440 -3.431 1.00 93.94 112 ALA A C 1
ATOM 845 O O . ALA A 1 112 ? 2.324 -4.909 -2.324 1.00 93.94 112 ALA A O 1
ATOM 846 N N . ALA A 1 113 ? 1.369 -6.224 -3.874 1.00 95.00 113 ALA A N 1
ATOM 847 C CA . ALA A 1 113 ? 0.161 -6.534 -3.112 1.00 95.00 113 ALA A CA 1
ATOM 848 C C . ALA A 1 113 ? 0.481 -7.205 -1.766 1.00 95.00 113 ALA A C 1
ATOM 850 O O . ALA A 1 113 ? -0.025 -6.785 -0.723 1.00 95.00 113 ALA A O 1
ATOM 851 N N . ARG A 1 114 ? 1.384 -8.197 -1.762 1.00 95.94 114 ARG A N 1
ATOM 852 C CA . ARG A 1 114 ? 1.848 -8.860 -0.530 1.00 95.94 114 ARG A CA 1
ATOM 853 C C . ARG A 1 114 ? 2.548 -7.888 0.411 1.00 95.94 114 ARG A C 1
ATOM 855 O O . ARG A 1 114 ? 2.250 -7.886 1.599 1.00 95.94 114 ARG A O 1
ATOM 862 N N . GLU A 1 115 ? 3.444 -7.042 -0.096 1.00 96.44 115 GLU A N 1
ATOM 863 C CA . GLU A 1 115 ? 4.121 -6.036 0.730 1.00 96.44 115 GLU A CA 1
ATOM 864 C C . GLU A 1 115 ? 3.142 -5.023 1.333 1.00 96.44 115 GLU A C 1
ATOM 866 O O . GLU A 1 115 ? 3.269 -4.658 2.501 1.00 96.44 115 GLU A O 1
ATOM 871 N N . THR A 1 116 ? 2.156 -4.578 0.556 1.00 97.12 116 THR A N 1
ATOM 872 C CA . THR A 1 116 ? 1.115 -3.662 1.022 1.00 97.12 116 THR A CA 1
ATOM 873 C C . THR A 1 116 ? 0.233 -4.305 2.094 1.00 97.12 116 THR A C 1
ATOM 875 O O . THR A 1 116 ? 0.020 -3.696 3.143 1.00 97.12 116 THR A O 1
ATOM 878 N N . ALA A 1 117 ? -0.221 -5.544 1.885 1.00 97.44 117 ALA A N 1
ATOM 879 C CA . ALA A 1 117 ? -0.977 -6.295 2.887 1.00 97.44 117 ALA A CA 1
ATOM 880 C C . ALA A 1 117 ? -0.160 -6.526 4.164 1.00 97.44 117 ALA A C 1
ATOM 882 O O . ALA A 1 117 ? -0.670 -6.321 5.263 1.00 97.44 117 ALA A O 1
ATOM 883 N N . TYR A 1 118 ? 1.122 -6.875 4.022 1.00 97.56 118 TYR A N 1
ATOM 884 C CA . TYR A 1 118 ? 2.035 -7.069 5.143 1.00 97.56 118 TYR A CA 1
ATOM 885 C C . TYR A 1 118 ? 2.172 -5.806 5.999 1.00 97.56 118 TYR A C 1
ATOM 887 O O . TYR A 1 118 ? 2.019 -5.888 7.213 1.00 97.56 118 TYR A O 1
ATOM 895 N N . ARG A 1 119 ? 2.409 -4.632 5.391 1.00 97.69 119 ARG A N 1
ATOM 896 C CA . ARG A 1 119 ? 2.527 -3.362 6.137 1.00 97.69 119 ARG A CA 1
ATOM 897 C C . ARG A 1 119 ? 1.270 -3.053 6.949 1.00 97.69 119 ARG A C 1
ATOM 899 O O . ARG A 1 119 ? 1.383 -2.629 8.094 1.00 97.69 119 ARG A O 1
ATOM 906 N N . PHE A 1 120 ? 0.094 -3.302 6.374 1.00 97.81 120 PHE A N 1
ATOM 907 C CA . PHE A 1 120 ? -1.170 -3.153 7.087 1.00 97.81 120 PHE A CA 1
ATOM 908 C C . PHE A 1 120 ? -1.284 -4.149 8.248 1.00 97.81 120 PHE A C 1
ATOM 910 O O . PHE A 1 120 ? -1.491 -3.738 9.387 1.00 97.81 120 PHE A O 1
ATOM 917 N N . MET A 1 121 ? -1.100 -5.446 7.977 1.00 97.31 121 MET A N 1
ATOM 918 C CA . MET A 1 121 ? -1.209 -6.507 8.985 1.00 97.31 121 MET A CA 1
ATOM 919 C C . MET A 1 121 ? -0.231 -6.284 10.145 1.00 97.31 121 MET A C 1
ATOM 921 O O . MET A 1 121 ? -0.629 -6.395 11.298 1.00 97.31 121 MET A O 1
ATOM 925 N N . ALA A 1 122 ? 1.013 -5.901 9.860 1.00 96.88 122 ALA A N 1
ATOM 926 C CA . ALA A 1 122 ? 2.020 -5.637 10.883 1.00 96.88 122 ALA A CA 1
ATOM 927 C C . ALA A 1 122 ? 1.658 -4.466 11.804 1.00 96.88 122 ALA A C 1
ATOM 929 O O . ALA A 1 122 ? 2.042 -4.468 12.969 1.00 96.88 122 ALA A O 1
ATOM 930 N N . ALA A 1 123 ? 0.911 -3.479 11.306 1.00 96.31 123 ALA A N 1
ATOM 931 C CA . ALA A 1 123 ? 0.522 -2.314 12.091 1.00 96.31 123 ALA A CA 1
ATOM 932 C C . ALA A 1 123 ? -0.713 -2.546 12.979 1.00 96.31 123 ALA A C 1
ATOM 934 O O . ALA A 1 123 ? -0.861 -1.856 13.982 1.00 96.31 123 ALA A O 1
ATOM 935 N N . ILE A 1 124 ? -1.615 -3.466 12.609 1.00 96.00 124 ILE A N 1
ATOM 936 C CA . ILE A 1 124 ? -2.948 -3.578 13.240 1.00 96.00 124 ILE A CA 1
ATOM 937 C C . ILE A 1 124 ? -3.301 -4.984 13.743 1.00 96.00 124 ILE A C 1
ATOM 939 O O . ILE A 1 124 ? -4.204 -5.136 14.560 1.00 96.00 124 ILE A O 1
ATOM 943 N N . ALA A 1 125 ? -2.638 -6.019 13.225 1.00 95.19 125 ALA A N 1
ATOM 944 C CA . ALA A 1 125 ? -3.010 -7.417 13.428 1.00 95.19 125 ALA A CA 1
ATOM 945 C C . ALA A 1 125 ? -1.959 -8.228 14.198 1.00 95.19 125 ALA A C 1
ATOM 947 O O . ALA A 1 125 ? -2.179 -9.419 14.399 1.00 95.19 125 ALA A O 1
ATOM 948 N N . GLY A 1 126 ? -0.848 -7.615 14.626 1.00 92.44 126 GLY A N 1
ATOM 949 C CA . GLY A 1 126 ? 0.271 -8.316 15.273 1.00 92.44 126 GLY A CA 1
ATOM 950 C C . GLY A 1 126 ? -0.130 -9.139 16.502 1.00 92.44 126 GLY A C 1
ATOM 951 O O . GLY A 1 126 ? 0.381 -10.237 16.694 1.00 92.44 126 GLY A O 1
ATOM 952 N N . ASP A 1 127 ? -1.110 -8.656 17.270 1.00 93.50 127 ASP A N 1
ATOM 953 C CA . ASP A 1 127 ? -1.624 -9.337 18.466 1.00 93.50 127 ASP A CA 1
ATOM 954 C C . ASP A 1 127 ? -2.830 -10.255 18.185 1.00 93.50 127 ASP A C 1
ATOM 956 O O . ASP A 1 127 ? -3.398 -10.851 19.104 1.00 93.50 127 ASP A O 1
ATOM 960 N N . LEU A 1 128 ? -3.274 -10.373 16.927 1.00 95.44 128 LEU A N 1
ATOM 961 C CA . LEU A 1 128 ? -4.427 -11.201 16.580 1.00 95.44 128 LEU A CA 1
ATOM 962 C C . LEU A 1 128 ? -4.046 -12.689 16.481 1.00 95.44 128 LEU A C 1
ATOM 964 O O . LEU A 1 128 ? -2.982 -13.038 15.961 1.00 95.44 128 LEU A O 1
ATOM 968 N N . PRO A 1 129 ? -4.937 -13.608 16.901 1.00 95.50 129 PRO A N 1
ATOM 969 C CA . PRO A 1 129 ? -4.694 -15.040 16.784 1.00 95.50 129 PRO A CA 1
ATOM 970 C C . PRO A 1 129 ? -4.377 -15.465 15.346 1.00 95.50 129 PRO A C 1
ATOM 972 O O . PRO A 1 129 ? -5.056 -15.061 14.399 1.00 95.50 129 PRO A O 1
ATOM 975 N N . GLY A 1 130 ? -3.360 -16.313 15.186 1.00 95.19 130 GLY A N 1
ATOM 976 C CA . GLY A 1 130 ? -2.960 -16.844 13.880 1.00 95.19 130 GLY A CA 1
ATOM 977 C C . GLY A 1 130 ? -2.232 -15.847 12.971 1.00 95.19 130 GLY A C 1
ATOM 978 O O . GLY A 1 130 ? -2.114 -16.116 11.775 1.00 95.19 130 GLY A O 1
ATOM 979 N N . TYR A 1 131 ? -1.760 -14.712 13.504 1.00 97.38 131 TYR A N 1
ATOM 980 C CA . TYR A 1 131 ? -1.001 -13.700 12.760 1.00 97.38 131 TYR A CA 1
ATOM 981 C C . TYR A 1 131 ? 0.200 -14.275 12.003 1.00 97.38 131 TYR A C 1
ATOM 983 O O . TYR A 1 131 ? 0.316 -14.081 10.793 1.00 97.38 131 TYR A O 1
ATOM 991 N N . GLU A 1 132 ? 1.041 -15.059 12.673 1.00 97.56 132 GLU A N 1
ATOM 992 C CA . GLU A 1 132 ? 2.233 -15.652 12.060 1.00 97.56 132 GLU A CA 1
ATOM 993 C C . GLU A 1 132 ? 1.880 -16.643 10.939 1.00 97.56 132 GLU A C 1
ATOM 995 O O . GLU A 1 132 ? 2.488 -16.647 9.867 1.00 97.56 132 GLU A O 1
ATOM 1000 N N . GLU A 1 133 ? 0.856 -17.475 11.139 1.00 98.12 133 GLU A N 1
ATOM 1001 C CA . GLU A 1 133 ? 0.350 -18.389 10.112 1.00 98.12 133 GLU A CA 1
ATOM 1002 C C . GLU A 1 133 ? -0.236 -17.630 8.916 1.00 98.12 133 GLU A C 1
ATOM 1004 O O . GLU A 1 133 ? -0.046 -18.050 7.772 1.00 98.12 133 GLU A O 1
ATOM 1009 N N . ALA A 1 134 ? -0.935 -16.519 9.165 1.00 98.00 134 ALA A N 1
ATOM 1010 C CA . ALA A 1 134 ? -1.465 -15.655 8.119 1.00 98.00 134 ALA A CA 1
ATOM 1011 C C . ALA A 1 134 ? -0.331 -14.997 7.318 1.00 98.00 134 ALA A C 1
ATOM 1013 O O . ALA A 1 134 ? -0.389 -14.987 6.089 1.00 98.00 134 ALA A O 1
ATOM 1014 N N . LEU A 1 135 ? 0.736 -14.527 7.975 1.00 97.62 135 LEU A N 1
ATOM 1015 C CA . LEU A 1 135 ? 1.923 -14.010 7.291 1.00 97.62 135 LEU A CA 1
ATOM 1016 C C . LEU A 1 135 ? 2.590 -15.072 6.416 1.00 97.62 135 LEU A C 1
ATOM 1018 O O . LEU A 1 135 ? 2.911 -14.802 5.256 1.00 97.62 135 LEU A O 1
ATOM 1022 N N . ARG A 1 136 ? 2.760 -16.296 6.931 1.00 98.19 136 ARG A N 1
ATOM 1023 C CA . ARG A 1 136 ? 3.316 -17.409 6.143 1.00 98.19 136 ARG A CA 1
ATOM 1024 C C . ARG A 1 136 ? 2.471 -17.687 4.899 1.00 98.19 136 ARG A C 1
ATOM 1026 O O . ARG A 1 136 ? 3.032 -17.807 3.811 1.00 98.19 136 ARG A O 1
ATOM 1033 N N . ALA A 1 137 ? 1.144 -17.728 5.033 1.00 97.94 137 ALA A N 1
ATOM 1034 C CA . ALA A 1 137 ? 0.237 -17.920 3.901 1.00 97.94 137 ALA A CA 1
ATOM 1035 C C . ALA A 1 137 ? 0.319 -16.769 2.880 1.00 97.94 137 ALA A C 1
ATOM 1037 O O . ALA A 1 137 ? 0.401 -17.017 1.675 1.00 97.94 137 ALA A O 1
ATOM 1038 N N . LEU A 1 138 ? 0.372 -15.516 3.353 1.00 97.44 138 LEU A N 1
ATOM 1039 C CA . LEU A 1 138 ? 0.510 -14.326 2.509 1.00 97.44 138 LEU A CA 1
ATOM 1040 C C . LEU A 1 138 ? 1.773 -14.392 1.640 1.00 97.44 138 LEU A C 1
ATOM 1042 O O . LEU A 1 138 ? 1.704 -14.203 0.424 1.00 97.44 138 LEU A O 1
ATOM 1046 N N . PHE A 1 139 ? 2.930 -14.678 2.243 1.00 96.38 139 PHE A N 1
ATOM 1047 C CA . PHE A 1 139 ? 4.196 -14.728 1.510 1.00 96.38 139 PHE A CA 1
ATOM 1048 C C . PHE A 1 139 ? 4.323 -15.966 0.616 1.00 96.38 139 PHE A C 1
ATOM 1050 O O . PHE A 1 139 ? 4.905 -15.857 -0.467 1.00 96.38 139 PHE A O 1
ATOM 1057 N N . ALA A 1 140 ? 3.717 -17.094 1.005 1.00 96.19 140 ALA A N 1
ATOM 1058 C CA . ALA A 1 140 ? 3.591 -18.279 0.156 1.00 96.19 140 ALA A CA 1
ATOM 1059 C C . ALA A 1 140 ? 2.663 -18.056 -1.055 1.00 96.19 140 ALA A C 1
ATOM 1061 O O . ALA A 1 140 ? 2.728 -18.811 -2.022 1.00 96.19 140 ALA A O 1
ATOM 1062 N N . GLY A 1 141 ? 1.824 -17.013 -1.037 1.00 94.56 141 GLY A N 1
ATOM 1063 C CA . GLY A 1 141 ? 0.813 -16.781 -2.068 1.00 94.56 141 GLY A CA 1
ATOM 1064 C C . GLY A 1 141 ? -0.380 -17.736 -1.978 1.00 94.56 141 GLY A C 1
ATOM 1065 O O . GLY A 1 141 ? -1.115 -17.876 -2.952 1.00 94.56 141 GLY A O 1
ATOM 1066 N N . ASP A 1 142 ? -0.581 -18.383 -0.828 1.00 96.56 142 ASP A N 1
ATOM 1067 C CA . ASP A 1 142 ? -1.700 -19.293 -0.593 1.00 96.56 142 ASP A CA 1
ATOM 1068 C C . ASP A 1 142 ? -2.922 -18.503 -0.107 1.00 96.56 142 ASP A C 1
ATOM 1070 O O . ASP A 1 142 ? -3.126 -18.265 1.088 1.00 96.56 142 ASP A O 1
ATOM 1074 N N . ALA A 1 143 ? -3.743 -18.065 -1.064 1.00 94.75 143 ALA A N 1
ATOM 1075 C CA . ALA A 1 143 ? -4.940 -17.280 -0.780 1.00 94.75 143 ALA A CA 1
ATOM 1076 C C . ALA A 1 143 ? -5.975 -18.058 0.051 1.00 94.75 143 ALA A C 1
ATOM 1078 O O . ALA A 1 143 ? -6.684 -17.456 0.858 1.00 94.75 143 ALA A O 1
ATOM 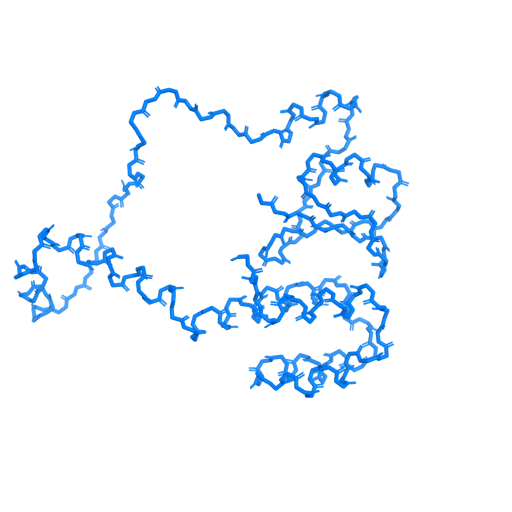1079 N N . VAL A 1 144 ? -6.060 -19.381 -0.120 1.00 96.94 144 VAL A N 1
ATOM 1080 C CA . VAL A 1 144 ? -7.027 -20.223 0.599 1.00 96.94 144 VAL A CA 1
ATOM 1081 C C . VAL A 1 144 ? -6.619 -20.337 2.062 1.00 96.94 144 VAL A C 1
ATOM 1083 O O . VAL A 1 144 ? -7.438 -2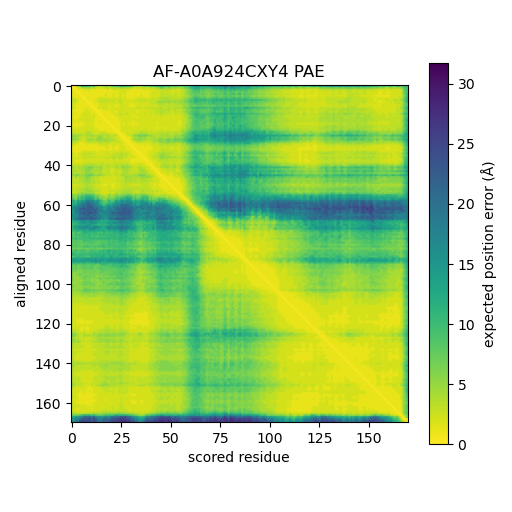0.091 2.953 1.00 96.94 144 VAL A O 1
ATOM 1086 N N . ALA A 1 145 ? -5.341 -20.627 2.321 1.00 97.50 145 ALA A N 1
ATOM 1087 C CA . ALA A 1 145 ? -4.815 -20.647 3.677 1.00 97.50 145 ALA A CA 1
ATOM 1088 C C . ALA A 1 145 ? -4.925 -19.269 4.338 1.00 97.50 145 ALA A C 1
ATOM 1090 O O . ALA A 1 145 ? -5.331 -19.192 5.496 1.00 97.50 145 ALA A O 1
ATOM 1091 N N . LEU A 1 146 ? -4.641 -18.177 3.620 1.00 97.75 146 LEU A N 1
ATOM 1092 C CA . LEU A 1 146 ? -4.751 -16.825 4.172 1.00 97.75 146 LEU A CA 1
ATOM 1093 C C . LEU A 1 146 ? -6.184 -16.510 4.633 1.00 97.75 146 LEU A C 1
ATOM 1095 O O . LEU A 1 146 ? -6.378 -16.002 5.739 1.00 97.75 146 LEU A O 1
ATOM 1099 N N . VAL A 1 147 ? -7.194 -16.856 3.828 1.00 97.69 147 VAL A N 1
ATOM 1100 C CA . VAL A 1 147 ? -8.611 -16.693 4.202 1.00 97.69 147 VAL A CA 1
ATOM 1101 C C . VAL A 1 147 ? -8.943 -17.508 5.451 1.00 97.69 147 VAL A C 1
ATOM 1103 O O . VAL A 1 147 ? -9.560 -16.986 6.377 1.00 97.69 147 VAL A O 1
ATOM 1106 N N . ALA A 1 148 ? -8.497 -18.763 5.519 1.00 97.69 148 ALA A N 1
ATOM 1107 C CA . ALA A 1 148 ? -8.751 -19.619 6.673 1.00 97.69 148 ALA A CA 1
ATOM 1108 C C . ALA A 1 148 ? -8.083 -19.092 7.958 1.00 97.69 148 ALA A C 1
ATOM 1110 O O . ALA A 1 148 ? -8.709 -19.078 9.016 1.00 97.69 148 ALA A O 1
ATOM 1111 N N . ARG A 1 149 ? -6.829 -18.622 7.878 1.00 97.50 149 ARG A N 1
ATOM 1112 C CA . ARG A 1 149 ? -6.072 -18.115 9.039 1.00 97.50 149 ARG A CA 1
ATOM 1113 C C . ARG A 1 149 ? -6.600 -16.788 9.569 1.00 97.50 149 ARG A C 1
ATOM 1115 O O . ARG A 1 149 ? -6.519 -16.546 10.766 1.00 97.50 149 ARG A O 1
ATOM 1122 N N . THR A 1 150 ? -7.183 -15.965 8.704 1.00 97.81 150 THR A N 1
ATOM 1123 C CA . THR A 1 150 ? -7.751 -14.662 9.083 1.00 97.81 150 THR A CA 1
ATOM 1124 C C . THR A 1 150 ? -9.247 -14.723 9.414 1.00 97.81 150 THR A C 1
ATOM 1126 O O . THR A 1 150 ? -9.838 -13.709 9.774 1.00 97.81 150 THR A O 1
ATOM 1129 N N . ALA A 1 151 ? -9.886 -15.897 9.340 1.00 96.75 151 ALA A N 1
ATOM 1130 C CA . ALA A 1 151 ? -11.333 -16.041 9.521 1.00 96.75 151 ALA A CA 1
ATOM 1131 C C . ALA A 1 151 ? -11.840 -15.564 10.895 1.00 96.75 151 ALA A C 1
ATOM 1133 O O . ALA A 1 151 ? -12.945 -15.027 10.976 1.00 96.75 151 ALA A O 1
ATOM 1134 N N . GLY A 1 152 ? -11.032 -15.736 11.948 1.00 96.56 152 GLY A N 1
ATOM 1135 C CA . GLY A 1 152 ? -11.354 -15.316 13.316 1.00 96.56 152 GLY A CA 1
ATOM 1136 C C . GLY A 1 152 ? -11.012 -13.860 13.644 1.00 96.56 152 GLY A C 1
ATOM 1137 O O . GLY A 1 152 ? -11.237 -13.428 14.772 1.00 96.56 152 GLY A O 1
ATOM 1138 N N . TRP A 1 153 ? -10.443 -13.104 12.703 1.00 97.88 153 TRP A N 1
ATOM 1139 C CA . TRP A 1 153 ? -10.112 -11.696 12.921 1.00 97.88 153 TRP A CA 1
ATOM 1140 C C . TRP A 1 153 ? -11.362 -10.808 12.888 1.00 97.88 153 TRP A C 1
ATOM 1142 O O . TRP A 1 153 ? -12.371 -11.178 12.278 1.00 97.88 153 TRP A O 1
ATOM 1152 N N . PRO A 1 154 ? -11.294 -9.595 13.469 1.00 98.12 154 PRO A N 1
ATOM 1153 C CA . PRO A 1 154 ? -12.307 -8.571 13.252 1.00 98.12 154 PRO A CA 1
ATOM 1154 C C . PRO A 1 154 ? -12.555 -8.353 11.755 1.00 98.12 154 PRO A C 1
ATOM 1156 O O . PRO A 1 154 ? -11.607 -8.230 10.974 1.00 98.12 154 PRO A O 1
ATOM 1159 N N . ALA A 1 155 ? -13.832 -8.307 11.365 1.00 97.56 155 ALA A N 1
ATOM 1160 C CA . ALA A 1 155 ? -14.243 -8.339 9.961 1.00 97.56 155 ALA A CA 1
ATOM 1161 C C . ALA A 1 155 ? -13.572 -7.244 9.118 1.00 97.56 155 ALA A C 1
ATOM 1163 O O . ALA A 1 155 ? -13.036 -7.543 8.056 1.00 97.56 155 ALA A O 1
ATOM 1164 N N . ASP A 1 156 ? -13.506 -6.010 9.625 1.00 97.62 156 ASP A N 1
ATOM 1165 C CA . ASP A 1 156 ? -12.873 -4.896 8.911 1.00 97.62 156 ASP A CA 1
ATOM 1166 C C . ASP A 1 156 ? -11.371 -5.125 8.666 1.00 97.62 156 ASP A C 1
ATOM 1168 O O . ASP A 1 156 ? -10.871 -4.809 7.585 1.00 97.62 156 ASP A O 1
ATOM 1172 N N . VAL A 1 157 ? -10.646 -5.696 9.639 1.00 97.69 157 VAL A N 1
ATOM 1173 C CA . VAL A 1 157 ? -9.213 -6.012 9.499 1.00 97.69 157 VAL A CA 1
ATOM 1174 C C . VAL A 1 157 ? -9.015 -7.131 8.484 1.00 97.69 157 VAL A C 1
ATOM 1176 O O . VAL A 1 157 ? -8.209 -6.994 7.564 1.00 97.69 157 VAL A O 1
ATOM 1179 N N . ARG A 1 158 ? -9.777 -8.223 8.617 1.00 97.62 158 ARG A N 1
ATOM 1180 C CA . ARG A 1 158 ? -9.733 -9.362 7.693 1.00 97.62 158 ARG A CA 1
ATOM 1181 C C . ARG A 1 158 ? -10.013 -8.920 6.262 1.00 97.62 158 ARG A C 1
ATOM 1183 O O . ARG A 1 158 ? -9.219 -9.184 5.363 1.00 97.62 158 ARG A O 1
ATOM 1190 N N . ASP A 1 159 ? -11.135 -8.243 6.049 1.00 97.25 159 ASP A N 1
ATOM 1191 C CA . ASP A 1 159 ? -11.608 -7.888 4.715 1.00 97.25 159 ASP A CA 1
ATOM 1192 C C . ASP A 1 159 ? -10.647 -6.896 4.046 1.00 97.25 159 ASP A C 1
ATOM 1194 O O . ASP A 1 159 ? -10.381 -6.998 2.845 1.00 97.25 159 ASP A O 1
ATOM 1198 N N . HIS A 1 160 ? -10.054 -5.982 4.822 1.00 97.12 160 HIS A N 1
ATOM 1199 C CA . HIS A 1 160 ? -9.029 -5.081 4.309 1.00 97.12 160 HIS A CA 1
ATOM 1200 C C . HIS A 1 160 ? -7.728 -5.814 3.967 1.00 97.12 160 HIS A C 1
ATOM 1202 O O . HIS A 1 160 ? -7.227 -5.644 2.858 1.00 97.12 160 HIS A O 1
ATOM 1208 N N . ALA A 1 161 ? -7.216 -6.683 4.846 1.00 96.94 161 ALA A N 1
ATOM 1209 C CA . ALA A 1 161 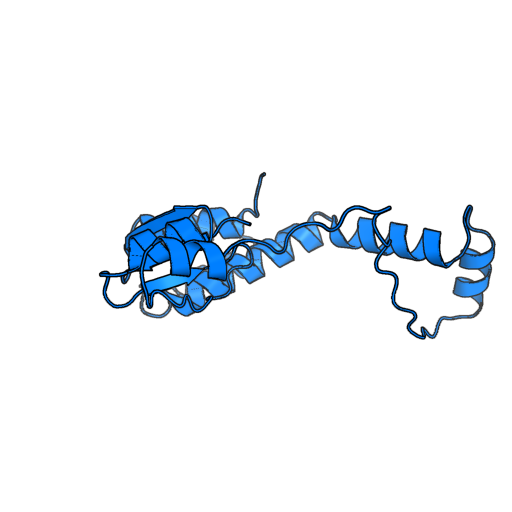? -6.013 -7.473 4.574 1.00 96.94 161 ALA A CA 1
ATOM 121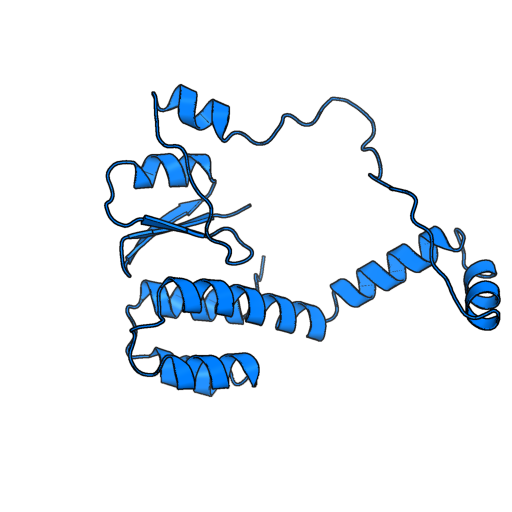0 C C . ALA A 1 161 ? -6.169 -8.338 3.311 1.00 96.94 161 ALA A C 1
ATOM 1212 O O . ALA A 1 161 ? -5.298 -8.332 2.441 1.00 96.94 161 ALA A O 1
ATOM 1213 N N . LEU A 1 162 ? -7.311 -9.021 3.163 1.00 96.81 162 LEU A N 1
ATOM 1214 C CA . LEU A 1 162 ? -7.618 -9.838 1.986 1.00 96.81 162 LEU A CA 1
ATOM 1215 C C . LEU A 1 162 ? -7.763 -8.998 0.712 1.00 96.81 162 LEU A C 1
ATOM 1217 O O . LEU A 1 162 ? -7.345 -9.440 -0.358 1.00 96.81 162 LEU A O 1
ATOM 1221 N N . LYS A 1 163 ? -8.328 -7.787 0.807 1.00 95.56 163 LYS A N 1
ATOM 1222 C CA . LYS A 1 163 ? -8.384 -6.848 -0.321 1.00 95.56 163 LYS A CA 1
ATOM 1223 C C . LYS A 1 163 ? -6.980 -6.427 -0.755 1.00 95.56 163 LYS A C 1
ATOM 1225 O O . LYS A 1 163 ? -6.688 -6.466 -1.944 1.00 95.56 163 LYS A O 1
ATOM 1230 N N . LEU A 1 164 ? -6.114 -6.056 0.188 1.00 95.75 164 LEU A N 1
ATOM 1231 C CA . LEU A 1 164 ? -4.741 -5.643 -0.114 1.00 95.75 164 LEU A CA 1
ATOM 1232 C C . LEU A 1 164 ? -3.918 -6.794 -0.708 1.00 95.75 164 LEU A C 1
ATOM 1234 O O . LEU A 1 164 ? -3.194 -6.584 -1.676 1.00 95.75 164 LEU A O 1
ATOM 1238 N N . ALA A 1 165 ? -4.075 -8.014 -0.185 1.00 95.31 165 ALA A N 1
ATOM 1239 C CA . ALA A 1 165 ? -3.344 -9.195 -0.646 1.00 95.31 165 ALA A CA 1
ATOM 1240 C C . ALA A 1 165 ? -3.701 -9.612 -2.083 1.00 95.31 165 ALA A C 1
ATOM 1242 O O . ALA A 1 165 ? -2.863 -10.178 -2.781 1.00 95.31 165 ALA A O 1
ATOM 1243 N N . LYS A 1 166 ? -4.926 -9.313 -2.538 1.00 90.56 166 LYS A N 1
ATOM 1244 C CA . LYS A 1 166 ? -5.341 -9.502 -3.938 1.00 90.56 166 LYS A CA 1
ATOM 1245 C C . LYS A 1 166 ? -4.740 -8.457 -4.886 1.00 90.56 166 LYS A C 1
ATOM 1247 O O . LYS A 1 166 ? -4.744 -8.677 -6.092 1.00 90.56 166 LYS A O 1
ATOM 1252 N N . GLY A 1 167 ? -4.215 -7.355 -4.349 1.00 83.75 167 GLY A N 1
ATOM 1253 C CA . GLY A 1 167 ? -3.815 -6.179 -5.113 1.00 83.75 167 GLY A CA 1
ATOM 1254 C C . GLY A 1 167 ? -5.017 -5.303 -5.458 1.00 83.75 167 GLY A C 1
ATOM 1255 O O . GLY A 1 167 ? -6.159 -5.765 -5.512 1.00 83.75 167 GLY A O 1
ATOM 1256 N N . SER A 1 168 ? -4.775 -4.008 -5.658 1.00 61.88 168 SER A N 1
ATOM 1257 C CA . SER A 1 168 ? -5.816 -3.087 -6.112 1.00 61.88 168 SER A CA 1
ATOM 1258 C C . SER A 1 168 ? -6.266 -3.483 -7.515 1.00 61.88 168 SER A C 1
ATOM 1260 O O . SER A 1 168 ? -5.606 -3.160 -8.496 1.00 61.88 168 SER A O 1
ATOM 1262 N N . THR A 1 169 ? -7.401 -4.170 -7.611 1.00 44.69 169 THR A N 1
ATOM 1263 C CA . THR A 1 169 ? -8.231 -4.118 -8.813 1.00 44.69 169 THR A CA 1
ATOM 1264 C C . THR A 1 169 ? -8.950 -2.769 -8.779 1.00 44.69 169 THR A C 1
ATOM 1266 O O . THR A 1 169 ? -10.003 -2.639 -8.155 1.00 44.69 169 THR A O 1
ATOM 1269 N N . GLU A 1 170 ? -8.312 -1.740 -9.333 1.00 34.34 170 GLU A N 1
ATOM 1270 C CA . GLU A 1 170 ? -9.012 -0.566 -9.873 1.00 34.34 170 GLU A CA 1
ATOM 1271 C C . GLU A 1 170 ? -9.119 -0.726 -11.389 1.00 34.34 170 GLU A C 1
ATOM 1273 O O . GLU A 1 170 ? -8.091 -1.080 -12.011 1.00 34.34 170 GLU A O 1
#

Radius of gyration: 20.92 Å; Cα contacts (8 Å, |Δi|>4): 191; chains: 1; bounding box: 43×46×52 Å

Foldseek 3Di:
DKKWKDQQQDTQDIDALLVVLQRCVPGPRMFIADLLQDTDDQDNDDDSVVSCVVRPDPPDDPDDDDPPDDDDDDDDDPVVQVVQCPDVVGNVVVVVVVVVCVCPDPVNQLVSLLSNLVSNCVVRVPPPFLSVQLNVCLVVVPLVSNCVSCVPPDPSNSVVSSCSNVGDPD